Protein AF-A0A835XZE8-F1 (afdb_monomer_lite)

Radius of gyration: 24.36 Å; chains: 1; bounding box: 50×60×49 Å

Secondary structure (DSSP, 8-state):
------------------SSHHHHHHHHHHHHTTTS-HHHHHHHHHTT--TTSTTHHHHHHHHH--

Sequence (66 aa):
MLTRIAAWDRGEAGSGYGSDATYEDEMDERYENMGFTRDELDDLLCQGVKPWDDDAWDVLAALHDF

pLDDT: mean 77.7, std 16.71, range [44.47, 94.25]

Foldseek 3Di:
DDDDDDDDDDDDPPPDPDPDVVVVVQVVQCVVQVNDHPVLCVVCVVVVHDSPDPCSVVVSCVVVVD

Organism: NCBI:txid47281

Structure (mmCIF, N/CA/C/O backbone):
data_AF-A0A835XZE8-F1
#
_entry.id   AF-A0A835XZE8-F1
#
loop_
_atom_site.group_PDB
_atom_site.id
_atom_site.type_symbol
_atom_site.label_atom_id
_atom_site.label_alt_id
_atom_site.label_comp_id
_atom_site.label_asym_id
_atom_site.label_entity_id
_atom_site.label_seq_id
_atom_site.pdbx_PDB_ins_code
_atom_site.Cartn_x
_atom_site.Cartn_y
_atom_site.Cartn_z
_atom_site.occupancy
_atom_site.B_iso_or_equiv
_atom_site.auth_seq_id
_atom_site.auth_comp_id
_atom_site.auth_asym_id
_atom_site.auth_atom_id
_atom_site.pdbx_PDB_model_num
ATOM 1 N N . MET A 1 1 ? 33.098 48.960 -41.217 1.00 44.47 1 MET A N 1
ATOM 2 C CA . MET A 1 1 ? 32.160 47.817 -41.228 1.00 44.47 1 MET A CA 1
ATOM 3 C C . MET A 1 1 ? 32.639 46.878 -40.114 1.00 44.47 1 MET A C 1
ATOM 5 O O . MET A 1 1 ? 33.661 46.249 -40.315 1.00 44.47 1 MET A O 1
ATOM 9 N N . LEU A 1 2 ? 32.233 46.990 -38.834 1.00 48.91 2 LEU A N 1
ATOM 10 C CA . LEU A 1 2 ? 30.951 46.556 -38.224 1.00 48.91 2 LEU A CA 1
ATOM 11 C C . LEU A 1 2 ? 30.485 45.222 -38.862 1.00 48.91 2 LEU A C 1
ATOM 13 O O . LEU A 1 2 ? 30.294 45.208 -40.069 1.00 48.91 2 LEU A O 1
ATOM 17 N N . THR A 1 3 ? 30.291 44.081 -38.180 1.00 50.28 3 THR A N 1
ATOM 18 C CA . THR A 1 3 ? 29.819 43.869 -36.799 1.00 50.28 3 THR A CA 1
ATOM 19 C C . THR A 1 3 ? 29.986 42.394 -36.371 1.00 50.28 3 THR A C 1
ATOM 21 O O . THR A 1 3 ? 29.787 41.500 -37.182 1.00 50.28 3 THR A O 1
ATOM 24 N N . ARG A 1 4 ? 30.236 42.196 -35.066 1.00 51.47 4 ARG A N 1
ATOM 25 C CA . ARG A 1 4 ? 29.781 41.100 -34.181 1.00 51.47 4 ARG A CA 1
ATOM 26 C C . ARG A 1 4 ? 30.139 39.637 -34.490 1.00 51.47 4 ARG A C 1
ATOM 28 O O . ARG A 1 4 ? 29.469 38.932 -35.231 1.00 51.47 4 ARG A O 1
ATOM 35 N N . ILE A 1 5 ? 31.066 39.160 -33.661 1.00 56.06 5 ILE A N 1
ATOM 36 C CA . ILE A 1 5 ? 30.965 37.895 -32.929 1.00 56.06 5 ILE A CA 1
ATOM 37 C C . ILE A 1 5 ? 29.514 37.758 -32.415 1.00 56.06 5 ILE A C 1
ATOM 39 O O . ILE A 1 5 ? 29.092 38.540 -31.561 1.00 56.06 5 ILE A O 1
ATOM 43 N N . ALA A 1 6 ? 28.735 36.829 -32.966 1.00 52.84 6 ALA A N 1
ATOM 44 C CA . ALA A 1 6 ? 27.538 36.310 -32.306 1.00 52.84 6 ALA A CA 1
ATOM 45 C C . ALA A 1 6 ? 28.035 35.118 -31.471 1.00 52.84 6 ALA A C 1
ATOM 47 O O . ALA A 1 6 ? 28.434 34.102 -32.027 1.00 52.84 6 ALA A O 1
ATOM 48 N N . ALA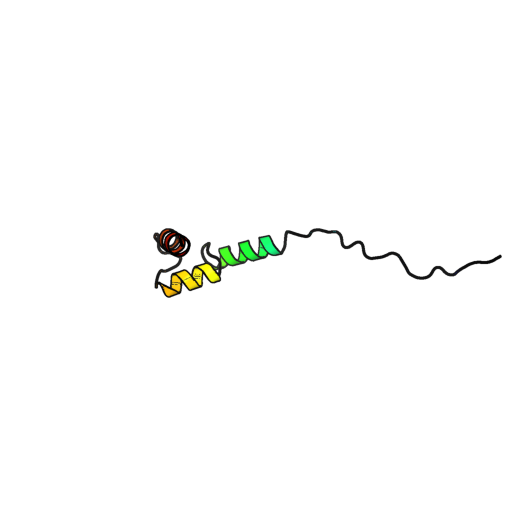 A 1 7 ? 28.349 35.289 -30.188 1.00 55.16 7 ALA A N 1
ATOM 49 C CA . ALA A 1 7 ? 27.385 35.478 -29.106 1.00 55.16 7 ALA A CA 1
ATOM 50 C C . ALA A 1 7 ? 26.316 34.379 -29.162 1.00 55.16 7 ALA A C 1
ATOM 52 O O . ALA A 1 7 ? 25.365 34.455 -29.932 1.00 55.16 7 ALA A O 1
ATOM 53 N N . TRP A 1 8 ? 26.582 33.341 -28.371 1.00 64.50 8 TRP A N 1
ATOM 54 C CA . TRP A 1 8 ? 25.633 32.436 -27.743 1.00 64.50 8 TRP A CA 1
ATOM 55 C C . TRP A 1 8 ? 24.226 33.035 -27.659 1.00 64.50 8 TRP A C 1
ATOM 57 O O . TRP A 1 8 ? 24.056 34.022 -26.954 1.00 64.50 8 TRP A O 1
ATOM 67 N N . ASP A 1 9 ? 23.267 32.451 -28.376 1.00 62.03 9 ASP A N 1
ATOM 68 C CA . ASP A 1 9 ? 21.867 32.319 -27.954 1.00 62.03 9 ASP A CA 1
ATOM 69 C C . ASP A 1 9 ? 21.110 31.513 -29.020 1.00 62.03 9 ASP A C 1
ATOM 71 O O . ASP A 1 9 ? 20.667 32.030 -30.049 1.00 62.03 9 ASP A O 1
ATOM 75 N N . ARG A 1 10 ? 20.991 30.203 -28.823 1.00 50.97 10 ARG A N 1
ATOM 76 C CA . ARG A 1 10 ? 19.845 29.492 -29.382 1.00 50.97 10 ARG A CA 1
ATOM 77 C C . ARG A 1 10 ? 19.372 28.530 -28.324 1.00 50.97 10 ARG A C 1
ATOM 79 O O . ARG A 1 10 ? 19.983 27.489 -28.106 1.00 50.97 10 ARG A O 1
ATOM 86 N N . GLY A 1 11 ? 18.346 29.013 -27.642 1.00 51.03 11 GLY A N 1
ATOM 87 C CA . GLY A 1 11 ? 17.745 28.418 -26.478 1.00 51.03 11 GLY A CA 1
ATOM 88 C C . GLY A 1 11 ? 17.357 26.961 -26.645 1.00 51.03 11 GLY A C 1
ATOM 89 O O . GLY A 1 11 ? 17.208 26.411 -27.739 1.00 51.03 11 GLY A O 1
ATOM 90 N N . GLU A 1 12 ? 17.179 26.390 -25.469 1.00 59.22 12 GLU A N 1
ATOM 91 C CA . GLU A 1 12 ? 16.490 25.151 -25.212 1.00 59.22 12 GLU A CA 1
ATOM 92 C C . GLU A 1 12 ? 15.178 25.088 -25.995 1.00 59.22 12 GLU A C 1
ATOM 94 O O . GLU A 1 12 ? 14.266 25.890 -25.804 1.00 59.22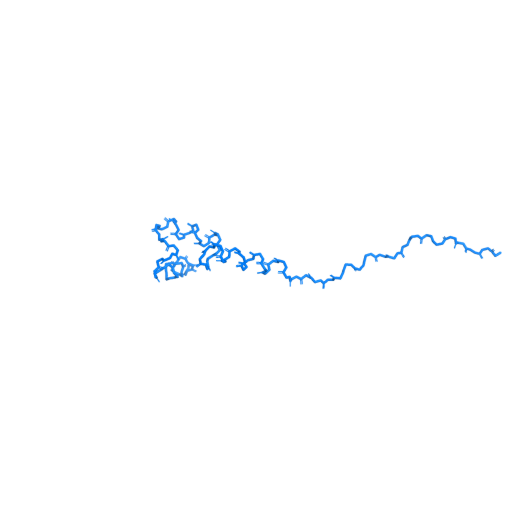 12 GLU A O 1
ATOM 99 N N . ALA A 1 13 ? 15.072 24.091 -26.861 1.00 55.31 13 ALA A N 1
ATOM 100 C CA . ALA A 1 13 ? 13.791 23.494 -27.170 1.00 55.31 13 ALA A CA 1
ATOM 101 C C . ALA A 1 13 ? 13.861 22.085 -26.594 1.00 55.31 13 ALA A C 1
ATOM 103 O O . ALA A 1 13 ? 14.188 21.126 -27.293 1.00 55.31 13 ALA A O 1
ATOM 104 N N . GLY A 1 14 ? 13.627 21.98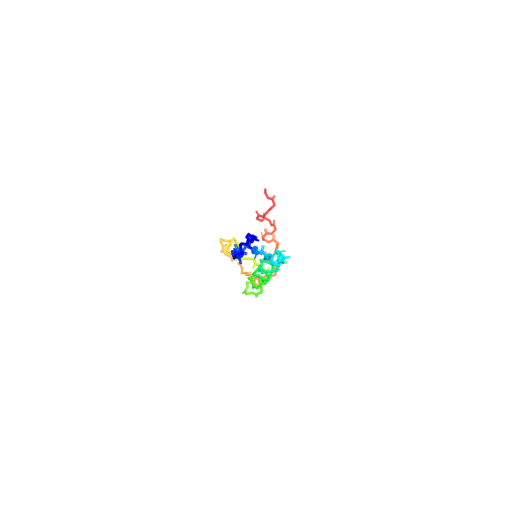9 -25.281 1.00 56.84 14 GLY A N 1
ATOM 105 C CA . GLY A 1 14 ? 13.198 20.737 -24.678 1.00 56.84 14 GLY A CA 1
ATOM 106 C C . GLY A 1 14 ? 12.035 20.223 -25.516 1.00 56.84 14 GLY A C 1
ATOM 107 O O . GLY A 1 14 ? 10.998 20.879 -25.617 1.00 56.84 14 GLY A O 1
ATOM 108 N N . SER A 1 15 ? 12.259 19.108 -26.209 1.00 53.91 15 SER A N 1
ATOM 109 C CA . SER A 1 15 ? 11.214 18.419 -26.950 1.00 53.91 15 SER A CA 1
ATOM 110 C C . SER A 1 15 ? 10.200 17.954 -25.919 1.00 53.91 15 SER A C 1
ATOM 112 O O . SER A 1 15 ? 10.448 16.988 -25.203 1.00 53.91 15 SER A O 1
ATOM 114 N N . GLY A 1 16 ? 9.102 18.696 -25.801 1.00 60.25 16 GLY A N 1
ATOM 115 C CA . GLY A 1 16 ? 7.993 18.371 -24.923 1.00 60.25 16 GLY A CA 1
ATOM 116 C C . GLY A 1 16 ? 7.403 17.015 -25.286 1.00 60.25 16 GLY A C 1
ATOM 117 O O . GLY A 1 16 ? 6.541 16.928 -26.151 1.00 60.25 16 GLY A O 1
ATOM 118 N N . TYR A 1 17 ? 7.860 15.982 -24.589 1.00 59.62 17 TYR A N 1
ATOM 119 C CA . TYR A 1 17 ? 7.083 14.793 -24.268 1.00 59.62 17 TYR A CA 1
ATOM 120 C C . TYR A 1 17 ? 6.821 14.851 -22.763 1.00 59.62 17 TYR A C 1
ATOM 122 O O . TYR A 1 17 ? 7.400 14.118 -21.970 1.00 59.62 17 TYR A O 1
ATOM 130 N N . GLY A 1 18 ? 6.027 15.838 -22.343 1.00 59.88 18 GLY A N 1
ATOM 131 C CA . GLY A 1 18 ? 5.367 15.742 -21.048 1.00 59.88 18 GLY A CA 1
ATOM 132 C C . GLY A 1 18 ? 4.266 14.696 -21.183 1.00 59.88 18 GLY A C 1
ATOM 133 O O . GLY A 1 18 ? 3.482 14.811 -22.121 1.00 59.88 18 GLY A O 1
ATOM 134 N N . SER A 1 19 ? 4.216 13.735 -20.254 1.00 57.38 19 SER A N 1
ATOM 135 C CA . SER A 1 19 ? 3.285 12.591 -20.182 1.00 57.38 19 SER A CA 1
ATOM 136 C C . SER A 1 19 ? 3.786 11.292 -20.824 1.00 57.38 19 SER A C 1
ATOM 138 O O . SER A 1 19 ? 3.226 10.848 -21.821 1.00 57.38 19 SER A O 1
ATOM 140 N N . ASP A 1 20 ? 4.784 10.658 -20.205 1.00 55.03 20 ASP A N 1
ATOM 141 C CA . ASP A 1 20 ? 4.961 9.198 -20.322 1.00 55.03 20 ASP A CA 1
ATOM 142 C C . ASP A 1 20 ? 5.563 8.611 -19.039 1.00 55.03 20 ASP A C 1
ATOM 144 O O . ASP A 1 20 ? 4.987 7.709 -18.451 1.00 55.03 20 ASP A O 1
ATOM 148 N N . ALA A 1 21 ? 6.606 9.241 -18.484 1.00 59.31 21 ALA A N 1
ATOM 149 C CA . ALA A 1 21 ? 7.250 8.765 -17.252 1.00 59.31 21 ALA A CA 1
ATOM 150 C C . ALA A 1 21 ? 6.293 8.626 -16.049 1.00 59.31 21 ALA A C 1
ATOM 152 O O . ALA A 1 21 ? 6.403 7.680 -15.287 1.00 59.31 21 ALA A O 1
ATOM 153 N N . THR A 1 22 ? 5.323 9.535 -15.887 1.00 64.12 22 THR A N 1
ATOM 154 C CA . THR A 1 22 ? 4.368 9.472 -14.764 1.00 64.12 22 THR A CA 1
ATOM 155 C C . THR A 1 22 ? 3.312 8.378 -14.931 1.00 64.12 22 THR A C 1
ATOM 157 O O . THR A 1 22 ? 2.817 7.861 -13.941 1.00 64.12 22 THR A O 1
ATOM 160 N N . TYR A 1 23 ? 2.945 8.048 -16.174 1.00 65.31 23 TYR A N 1
ATOM 161 C CA . TYR A 1 23 ? 2.003 6.963 -16.463 1.00 65.31 23 TYR A CA 1
ATOM 162 C C . TYR A 1 23 ? 2.686 5.599 -16.367 1.00 65.31 23 TYR A C 1
ATOM 164 O O . TYR A 1 23 ? 2.073 4.650 -15.886 1.00 65.31 23 TYR A O 1
ATOM 172 N N . GLU A 1 24 ? 3.939 5.507 -16.818 1.00 73.06 24 GLU A N 1
ATOM 173 C CA . GLU A 1 24 ? 4.762 4.312 -16.641 1.00 73.06 24 GLU A CA 1
ATOM 174 C C . GLU A 1 24 ? 5.047 4.055 -15.152 1.00 73.06 24 GLU A C 1
ATOM 176 O O . GLU A 1 24 ? 4.824 2.937 -14.702 1.00 73.06 24 GLU A O 1
ATOM 181 N N . ASP A 1 25 ? 5.391 5.083 -14.362 1.00 79.62 25 ASP A N 1
ATOM 182 C CA . ASP A 1 25 ? 5.611 4.950 -12.910 1.00 79.62 25 ASP A CA 1
ATOM 183 C C . ASP A 1 25 ? 4.354 4.452 -12.161 1.00 79.62 25 ASP A C 1
ATOM 185 O O . ASP A 1 25 ? 4.453 3.569 -11.311 1.00 79.62 25 ASP A O 1
ATOM 189 N N . GLU A 1 26 ? 3.158 4.970 -12.478 1.00 77.88 26 GLU A N 1
ATOM 190 C CA . GLU A 1 26 ? 1.902 4.495 -11.865 1.00 77.88 26 GLU A CA 1
ATOM 191 C C . GLU A 1 26 ? 1.543 3.059 -12.288 1.00 77.88 26 GLU A C 1
ATOM 193 O O . GLU A 1 26 ? 0.974 2.292 -11.506 1.00 77.88 26 GLU A O 1
ATOM 198 N N . MET A 1 27 ? 1.849 2.680 -13.532 1.00 81.94 27 MET A N 1
ATOM 199 C CA . MET A 1 27 ? 1.645 1.315 -14.028 1.00 81.94 27 MET A CA 1
ATOM 200 C C . MET A 1 27 ? 2.598 0.326 -13.360 1.00 81.94 27 MET A C 1
ATOM 202 O O . MET A 1 27 ? 2.147 -0.741 -12.940 1.00 81.94 27 MET A O 1
ATOM 206 N N . ASP A 1 28 ? 3.877 0.680 -13.232 1.00 86.31 28 ASP A N 1
ATOM 207 C CA . ASP A 1 28 ? 4.885 -0.132 -12.551 1.00 86.31 28 ASP A CA 1
ATOM 208 C C . ASP A 1 28 ? 4.533 -0.296 -11.070 1.00 86.31 28 ASP A C 1
ATOM 210 O O . ASP A 1 28 ? 4.525 -1.419 -10.562 1.00 86.31 28 ASP A O 1
ATOM 214 N N . GLU A 1 29 ? 4.116 0.783 -10.401 1.00 88.62 29 GLU A N 1
ATOM 215 C CA . GLU A 1 29 ? 3.648 0.725 -9.016 1.00 88.62 29 GLU A CA 1
ATOM 216 C C . GLU A 1 29 ? 2.495 -0.270 -8.861 1.00 88.62 29 GLU A C 1
ATOM 218 O O . GLU A 1 29 ? 2.543 -1.145 -7.996 1.00 88.62 29 GLU A O 1
ATOM 223 N N . ARG A 1 30 ? 1.474 -0.192 -9.720 1.00 88.25 30 ARG A N 1
ATOM 224 C CA . ARG A 1 30 ? 0.351 -1.138 -9.682 1.00 88.25 30 ARG A CA 1
ATOM 225 C C . ARG A 1 30 ? 0.788 -2.563 -9.993 1.00 88.25 30 ARG A C 1
ATOM 227 O O . ARG A 1 30 ? 0.248 -3.500 -9.407 1.00 88.25 30 ARG A O 1
ATOM 234 N N . TYR A 1 31 ? 1.754 -2.755 -10.886 1.00 87.44 31 TYR A N 1
ATOM 235 C CA . TYR A 1 31 ? 2.265 -4.081 -11.227 1.00 87.44 31 TYR A CA 1
ATOM 236 C C . TYR A 1 31 ? 2.983 -4.742 -10.042 1.00 87.44 31 TYR A C 1
ATOM 238 O O . TYR A 1 31 ? 2.802 -5.936 -9.794 1.00 87.44 31 TYR A O 1
ATOM 246 N N . GLU A 1 32 ? 3.747 -3.967 -9.272 1.00 89.00 32 GLU A N 1
ATOM 247 C CA . GLU A 1 32 ? 4.428 -4.427 -8.055 1.00 89.00 32 GLU A CA 1
ATOM 248 C C . GLU A 1 32 ? 3.449 -4.736 -6.909 1.00 89.00 32 GLU A C 1
ATOM 250 O O . GLU A 1 32 ? 3.699 -5.614 -6.080 1.00 89.00 32 GLU A O 1
ATOM 255 N N . ASN A 1 33 ? 2.299 -4.066 -6.907 1.00 89.50 33 ASN A N 1
ATOM 256 C CA . ASN A 1 33 ? 1.327 -4.039 -5.818 1.00 89.50 33 ASN A CA 1
ATOM 257 C C . ASN A 1 33 ? 0.028 -4.808 -6.123 1.00 89.50 33 ASN A C 1
ATOM 259 O O . ASN A 1 33 ? -1.028 -4.505 -5.572 1.00 89.50 33 ASN A O 1
ATOM 263 N N . MET A 1 34 ? 0.086 -5.829 -6.986 1.00 87.69 34 MET A N 1
ATOM 264 C CA . MET A 1 34 ? -1.059 -6.706 -7.313 1.00 87.69 34 MET A CA 1
ATOM 265 C C . MET A 1 34 ? -2.264 -5.969 -7.938 1.00 87.69 34 MET A C 1
ATOM 267 O O . MET A 1 34 ? -3.393 -6.447 -7.868 1.00 87.69 34 MET A O 1
ATOM 271 N N . GLY A 1 35 ? -2.028 -4.824 -8.577 1.00 89.88 35 GLY A N 1
ATOM 272 C CA . GLY A 1 35 ? -3.040 -4.003 -9.245 1.00 89.88 35 GLY A CA 1
ATOM 273 C C . GLY A 1 35 ? -3.460 -2.745 -8.481 1.00 89.88 35 GLY A C 1
ATOM 274 O O . GLY A 1 35 ? -4.202 -1.942 -9.048 1.00 89.88 35 GLY A O 1
ATOM 275 N N . PHE A 1 36 ? -2.964 -2.554 -7.258 1.00 92.44 36 PHE A N 1
ATOM 276 C CA . PHE A 1 36 ? -3.271 -1.410 -6.393 1.00 92.44 36 PHE A CA 1
ATOM 277 C C . PHE A 1 36 ? -2.132 -0.389 -6.384 1.00 92.44 36 PHE A C 1
ATOM 279 O O . PHE A 1 36 ? -0.977 -0.749 -6.579 1.00 92.44 36 PHE A O 1
ATOM 286 N N . THR A 1 37 ? -2.409 0.887 -6.147 1.00 91.06 37 THR A N 1
ATOM 287 C CA . THR A 1 37 ? -1.341 1.842 -5.795 1.00 91.06 37 THR A CA 1
ATOM 288 C C . THR A 1 37 ? -0.858 1.579 -4.369 1.00 91.06 37 THR A C 1
ATOM 290 O O . THR A 1 37 ? -1.533 0.896 -3.595 1.00 91.06 37 THR A O 1
ATOM 293 N N . ARG A 1 38 ? 0.308 2.106 -3.975 1.00 91.19 38 ARG A N 1
ATOM 294 C CA . ARG A 1 38 ? 0.812 1.888 -2.611 1.00 91.19 38 ARG A CA 1
ATOM 295 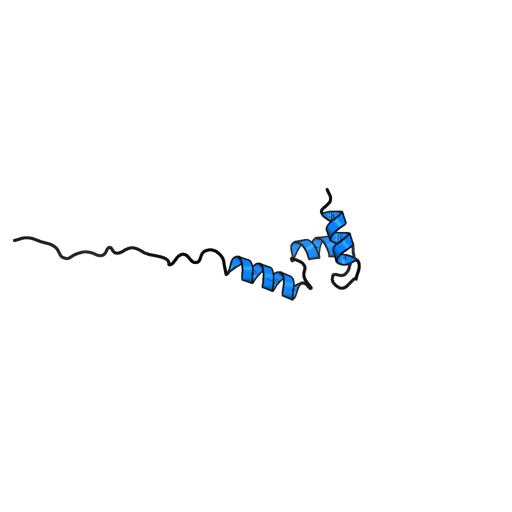C C . ARG A 1 38 ? -0.129 2.453 -1.548 1.00 91.19 38 ARG A C 1
ATOM 297 O O . ARG A 1 38 ? -0.246 1.854 -0.484 1.00 91.19 38 ARG A O 1
ATOM 304 N N . ASP A 1 39 ? -0.795 3.562 -1.854 1.00 91.88 39 ASP A N 1
ATOM 305 C CA . ASP A 1 39 ? -1.766 4.191 -0.958 1.00 91.88 39 ASP A CA 1
ATOM 306 C C . ASP A 1 39 ? -3.027 3.315 -0.810 1.00 91.88 39 ASP A C 1
ATOM 308 O O . ASP A 1 39 ? -3.435 3.015 0.309 1.00 91.88 39 ASP A O 1
ATOM 312 N N . GLU A 1 40 ? -3.576 2.794 -1.917 1.00 93.19 40 GLU A N 1
ATOM 313 C CA . GLU A 1 40 ? -4.719 1.859 -1.897 1.00 93.19 40 GLU A CA 1
ATOM 314 C C . GLU A 1 40 ? -4.390 0.568 -1.122 1.00 93.19 40 GLU A C 1
ATOM 316 O O . GLU A 1 40 ? -5.225 0.020 -0.398 1.00 93.19 40 GLU A O 1
ATOM 321 N N . LEU A 1 41 ? -3.154 0.077 -1.255 1.00 92.44 41 LEU A N 1
ATOM 322 C CA . LEU A 1 41 ? -2.675 -1.118 -0.565 1.00 92.44 41 LEU A CA 1
ATOM 323 C C . LEU A 1 41 ? -2.546 -0.890 0.949 1.00 92.44 41 LEU A C 1
ATOM 325 O O . LEU A 1 41 ? -2.880 -1.783 1.727 1.00 92.44 41 LEU A O 1
ATOM 329 N N . ASP A 1 42 ? -2.088 0.287 1.380 1.00 93.12 42 ASP A N 1
ATOM 330 C CA . ASP A 1 42 ? -2.009 0.645 2.802 1.00 93.12 42 ASP A CA 1
ATOM 331 C C . ASP A 1 42 ? -3.408 0.730 3.432 1.00 93.12 42 ASP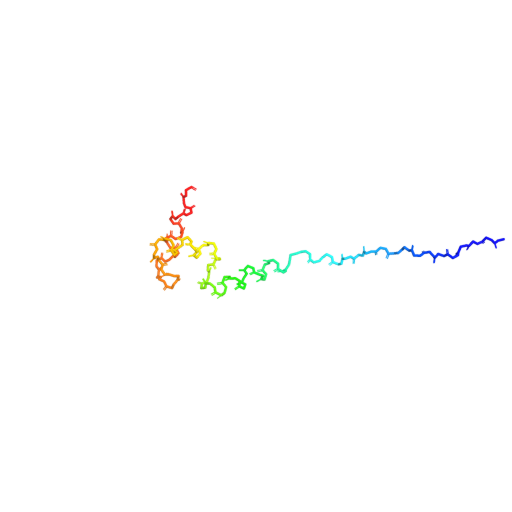 A C 1
ATOM 333 O O . ASP A 1 42 ? -3.636 0.171 4.510 1.00 93.12 42 ASP A O 1
ATOM 337 N N . ASP A 1 43 ? -4.374 1.310 2.717 1.00 93.12 43 ASP A N 1
ATOM 338 C CA . ASP A 1 43 ? -5.776 1.381 3.142 1.00 93.12 43 ASP A CA 1
ATOM 339 C C . ASP A 1 43 ? -6.403 -0.017 3.286 1.00 93.12 43 ASP A C 1
ATOM 341 O O . ASP A 1 43 ? -7.059 -0.318 4.291 1.00 93.12 43 ASP A O 1
ATOM 345 N N . LEU A 1 44 ? -6.140 -0.915 2.331 1.00 92.12 44 LEU A N 1
ATOM 346 C CA . LEU A 1 44 ? -6.547 -2.325 2.389 1.00 92.12 44 LEU A CA 1
ATOM 347 C C . LEU A 1 44 ? -5.925 -3.061 3.582 1.00 92.12 44 LEU A C 1
ATOM 349 O O . LEU A 1 44 ? -6.621 -3.753 4.337 1.00 92.12 44 LEU A O 1
ATOM 353 N N . LEU A 1 45 ? -4.617 -2.890 3.787 1.00 90.38 45 LEU A N 1
ATOM 354 C CA . LEU A 1 45 ? -3.890 -3.513 4.891 1.00 90.38 45 LEU A CA 1
ATOM 355 C C . LEU A 1 45 ? -4.355 -2.992 6.253 1.00 90.38 45 LEU A C 1
ATOM 357 O O . LEU A 1 45 ? -4.406 -3.773 7.208 1.00 90.38 45 LEU A O 1
ATOM 361 N N . CYS A 1 46 ? -4.764 -1.725 6.352 1.00 93.44 46 CYS A N 1
ATOM 362 C CA . CYS A 1 46 ? -5.363 -1.163 7.563 1.00 93.44 46 CYS A CA 1
ATOM 363 C C . CYS A 1 46 ? -6.674 -1.859 7.957 1.00 93.44 46 CYS A C 1
ATOM 365 O O . CYS A 1 46 ? -6.961 -1.983 9.150 1.00 93.44 46 CYS A O 1
ATOM 367 N N . GLN A 1 47 ? -7.436 -2.373 6.988 1.00 88.50 47 GLN A N 1
ATOM 368 C CA . GLN A 1 47 ? -8.628 -3.192 7.248 1.00 88.50 47 GLN A CA 1
ATOM 369 C C . GLN A 1 47 ? -8.304 -4.670 7.516 1.00 88.50 47 GLN A C 1
ATOM 371 O O . GLN A 1 47 ? -9.177 -5.438 7.921 1.00 88.50 47 GLN A O 1
ATOM 376 N N . GLY A 1 48 ? -7.050 -5.084 7.315 1.00 93.69 48 GLY A N 1
ATOM 377 C CA . GLY A 1 48 ? -6.618 -6.476 7.425 1.00 93.69 48 GLY A CA 1
ATOM 378 C C . GLY A 1 48 ? -6.969 -7.333 6.207 1.00 93.69 48 GLY A C 1
ATOM 379 O O . GLY A 1 48 ? -6.925 -8.562 6.305 1.00 93.69 48 GLY A O 1
ATOM 380 N N . VAL A 1 49 ? -7.302 -6.706 5.076 1.00 93.31 49 VAL A N 1
ATOM 381 C CA . VAL A 1 49 ? -7.622 -7.385 3.816 1.00 93.31 49 VAL A CA 1
ATOM 382 C C . VAL A 1 49 ? -6.344 -7.583 3.015 1.00 93.31 49 VAL A C 1
ATOM 384 O O . VAL A 1 49 ? -5.472 -6.715 2.956 1.00 93.31 49 VAL A O 1
ATOM 387 N N . LYS A 1 50 ? -6.190 -8.773 2.435 1.00 91.25 50 LYS A N 1
ATOM 388 C CA . LYS A 1 50 ? -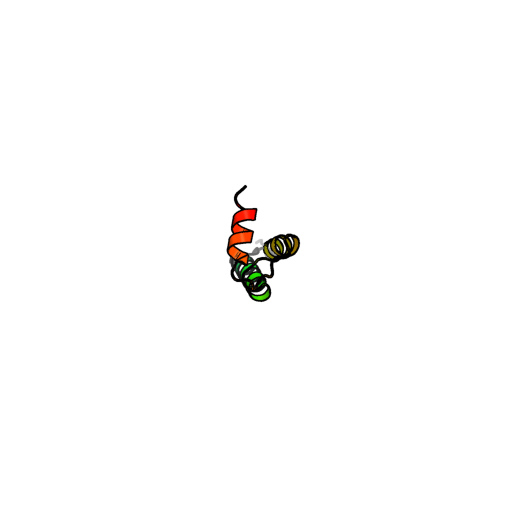5.015 -9.103 1.627 1.00 91.25 50 LYS A CA 1
ATOM 389 C C . LYS A 1 50 ? -5.257 -8.655 0.186 1.00 91.25 50 LYS A C 1
ATOM 391 O O . LYS A 1 50 ? -6.344 -8.879 -0.324 1.00 91.25 50 LYS A O 1
ATOM 396 N N . PRO A 1 51 ? -4.247 -8.127 -0.519 1.00 88.31 51 PRO A N 1
ATOM 397 C CA . PRO A 1 51 ? -4.422 -7.641 -1.891 1.00 88.31 51 PRO A CA 1
ATOM 398 C C . PRO A 1 51 ? -4.701 -8.758 -2.914 1.00 88.31 51 PRO A C 1
ATOM 400 O O . PRO A 1 51 ? -5.138 -8.484 -4.021 1.00 88.31 51 PRO A O 1
ATOM 403 N N . TRP A 1 52 ? -4.449 -10.022 -2.562 1.00 89.62 52 TRP A N 1
ATOM 404 C CA . TRP A 1 52 ? -4.806 -11.186 -3.385 1.00 89.62 52 TRP A CA 1
ATOM 405 C C . TRP A 1 52 ? -6.131 -11.838 -2.967 1.00 89.62 52 TRP A C 1
ATOM 407 O O . TRP A 1 52 ? -6.426 -12.939 -3.429 1.00 89.62 52 TRP A O 1
ATOM 417 N N . ASP A 1 53 ? -6.862 -11.235 -2.029 1.00 92.75 53 ASP A N 1
ATOM 418 C CA . ASP A 1 53 ? -8.196 -11.698 -1.663 1.00 92.75 53 ASP A CA 1
ATOM 419 C C . ASP A 1 53 ? -9.202 -11.280 -2.740 1.00 92.75 53 ASP A C 1
ATOM 421 O O . ASP A 1 53 ? -9.067 -10.220 -3.358 1.00 92.75 53 ASP A O 1
ATOM 425 N N . ASP A 1 54 ? -10.203 -12.122 -2.979 1.00 92.38 54 ASP A N 1
ATOM 426 C CA . ASP A 1 54 ? -11.175 -11.900 -4.055 1.00 92.38 54 ASP A CA 1
ATOM 427 C C . ASP A 1 54 ? -12.058 -10.668 -3.768 1.00 92.38 54 ASP A C 1
ATOM 429 O O . ASP A 1 54 ? -12.585 -10.052 -4.694 1.00 92.38 54 ASP A O 1
ATOM 433 N N . ASP A 1 55 ? -12.191 -10.287 -2.492 1.00 92.56 55 ASP A N 1
ATOM 434 C CA . ASP A 1 55 ? -12.971 -9.146 -2.007 1.00 92.56 55 ASP A CA 1
ATOM 435 C C . ASP A 1 55 ? -12.161 -7.844 -1.863 1.00 92.56 55 ASP A C 1
ATOM 437 O O . ASP A 1 55 ? -12.726 -6.806 -1.512 1.00 92.56 55 ASP A O 1
ATOM 441 N N . ALA A 1 56 ? -10.860 -7.847 -2.179 1.00 92.94 56 ALA A N 1
ATOM 442 C CA . ALA A 1 56 ? -9.995 -6.676 -2.011 1.00 92.94 56 ALA A CA 1
ATOM 443 C C . ALA A 1 56 ? -10.508 -5.448 -2.785 1.00 92.94 56 ALA A C 1
ATOM 445 O O . ALA A 1 56 ? -10.558 -4.339 -2.253 1.00 92.94 56 ALA A O 1
ATOM 446 N N . TRP A 1 57 ? -10.969 -5.639 -4.022 1.00 91.00 57 TRP A N 1
ATOM 447 C CA . TRP A 1 57 ? -11.534 -4.548 -4.823 1.00 91.00 57 TRP A CA 1
ATOM 448 C C . TRP A 1 57 ? -12.862 -4.023 -4.268 1.00 91.00 57 TRP A C 1
ATOM 450 O O . TRP A 1 57 ? -13.098 -2.815 -4.308 1.00 91.00 57 TRP A O 1
ATOM 460 N N . ASP A 1 58 ? -13.704 -4.902 -3.719 1.00 94.25 58 ASP A N 1
ATOM 461 C CA . ASP A 1 58 ? -14.992 -4.523 -3.130 1.00 94.25 58 ASP A CA 1
ATOM 462 C C . ASP A 1 58 ? -14.793 -3.710 -1.843 1.00 94.25 58 ASP A C 1
ATOM 464 O O . ASP A 1 58 ? -15.487 -2.718 -1.608 1.00 94.25 58 ASP A O 1
ATOM 468 N N . VAL A 1 59 ? -13.810 -4.093 -1.023 1.00 91.62 59 VAL A N 1
ATOM 469 C CA . VAL A 1 59 ? -13.454 -3.369 0.203 1.00 91.62 59 VAL A CA 1
ATOM 470 C C . VAL A 1 59 ? -12.876 -1.999 -0.125 1.00 91.62 59 VAL A C 1
ATOM 472 O O . VAL A 1 59 ? -13.304 -1.010 0.469 1.00 91.62 59 VAL A O 1
ATOM 475 N N . LEU A 1 60 ? -11.956 -1.915 -1.089 1.00 92.56 60 LEU A N 1
ATOM 476 C CA . LEU A 1 60 ? -11.397 -0.634 -1.518 1.00 92.56 60 LEU A CA 1
ATOM 477 C C . LEU A 1 60 ? -12.492 0.295 -2.062 1.00 92.56 60 LEU A C 1
ATOM 479 O O . LEU A 1 60 ? -12.558 1.464 -1.685 1.00 92.56 60 LEU A O 1
ATOM 483 N N . ALA A 1 61 ? -13.407 -0.233 -2.880 1.00 93.19 61 ALA A N 1
ATOM 484 C CA . ALA A 1 61 ? -14.546 0.530 -3.378 1.00 93.19 61 ALA A CA 1
ATOM 485 C C . ALA A 1 61 ? -15.417 1.075 -2.234 1.00 93.19 61 ALA A C 1
ATOM 487 O O . ALA A 1 61 ? -15.796 2.242 -2.266 1.00 93.19 61 ALA A O 1
ATOM 488 N N . ALA A 1 62 ? -15.680 0.274 -1.197 1.00 93.31 62 ALA A N 1
ATOM 489 C CA . ALA A 1 62 ? -16.444 0.708 -0.028 1.00 93.31 62 ALA A CA 1
ATOM 490 C C . ALA A 1 62 ? -15.729 1.788 0.809 1.00 93.31 62 ALA A C 1
ATOM 492 O O . ALA A 1 62 ? -16.394 2.623 1.420 1.00 93.31 62 ALA A O 1
ATOM 493 N N . LEU A 1 63 ? -14.391 1.792 0.844 1.00 89.75 63 LEU A N 1
ATOM 494 C CA . LEU A 1 63 ? -13.604 2.833 1.519 1.00 89.75 63 LEU A CA 1
ATOM 495 C C . LEU A 1 63 ? -13.655 4.173 0.775 1.00 89.75 63 LEU A C 1
ATOM 497 O O . LEU A 1 63 ? -13.647 5.225 1.411 1.00 89.75 63 LEU A O 1
ATOM 501 N N . HIS A 1 64 ? -13.740 4.132 -0.555 1.00 88.75 64 HIS A N 1
ATOM 502 C CA . HIS A 1 64 ? -13.749 5.314 -1.419 1.00 88.75 64 HIS A CA 1
ATOM 503 C C . HIS A 1 64 ? -15.164 5.854 -1.715 1.00 88.75 64 HIS A C 1
ATOM 505 O O . HIS A 1 64 ? -15.292 6.871 -2.395 1.00 88.75 64 HIS A O 1
ATOM 511 N N . ASP A 1 65 ? -16.223 5.210 -1.213 1.00 88.88 65 ASP A N 1
ATOM 512 C CA . ASP A 1 65 ? -17.636 5.575 -1.450 1.00 88.88 65 ASP A CA 1
ATOM 513 C C . ASP A 1 65 ? -18.161 6.712 -0.533 1.00 88.88 65 ASP A C 1
ATOM 515 O O . ASP A 1 65 ? -19.370 6.864 -0.352 1.00 88.88 65 ASP A O 1
ATOM 519 N N . PHE A 1 66 ? -17.272 7.515 0.070 1.00 61.81 66 PHE A N 1
ATOM 520 C CA . PHE A 1 66 ? -17.607 8.575 1.042 1.00 61.81 66 PHE A CA 1
ATOM 521 C C . PHE A 1 66 ? -17.297 10.000 0.570 1.00 61.81 66 PHE A C 1
ATOM 523 O O . PHE A 1 66 ? -16.234 10.229 -0.048 1.00 61.81 66 PHE A O 1
#